Protein AF-A0A920VF90-F1 (afdb_monomer_lite)

Sequence (134 aa):
MLIETVVPRLEDETNLLLGRMTDNRMNVKLETQRDRASGNGDPRETLDIIVSDELGPRGYEMFSGGEAFRVNLAMRIALSKVLAQRTGAPLPTLFIDEGFGTQDAIGRERILDVISAIRKRLRKSPGDHSLRTT

Foldseek 3Di:
DVCVVQQVQLQVQLQVQLCLLPVSQKGKHWDWDFDPPPDPDDTDIDIDIWMAGPVGTDDLVPDQLLSNLSSVVSNVVSVLVSVCVVVVHQRDDDDDDDRLVSDDPSSNVSNVVSVVVVVVVSVVDDDPPPDPDD

Radius of gyration: 17.96 Å; chains: 1; bounding box: 50×51×46 Å

Structure (mmCIF, N/CA/C/O backbone):
data_AF-A0A920VF90-F1
#
_entry.id   AF-A0A920VF90-F1
#
loop_
_atom_site.group_PDB
_atom_site.id
_atom_site.type_symbol
_atom_site.label_atom_id
_atom_site.label_alt_id
_atom_site.label_comp_id
_atom_site.label_asym_id
_atom_site.label_entity_id
_atom_site.label_seq_id
_atom_site.pdbx_PDB_ins_code
_atom_site.Cartn_x
_atom_site.Cartn_y
_atom_site.Cartn_z
_atom_site.occupancy
_atom_site.B_iso_or_equiv
_atom_site.auth_seq_id
_atom_site.auth_comp_id
_atom_site.auth_asym_id
_atom_site.auth_atom_id
_atom_site.pdbx_PDB_model_num
ATOM 1 N N . MET A 1 1 ? -13.202 0.423 19.189 1.00 59.50 1 MET A N 1
ATOM 2 C CA . MET A 1 1 ? -13.490 1.578 18.293 1.00 59.50 1 MET A CA 1
ATOM 3 C C . MET A 1 1 ? -13.488 1.134 16.830 1.00 59.50 1 MET A C 1
ATOM 5 O O . MET A 1 1 ? -12.993 0.054 16.535 1.00 59.50 1 MET A O 1
ATOM 9 N N . LEU A 1 2 ? -14.035 1.933 15.900 1.00 65.88 2 LEU A N 1
ATOM 10 C CA . LEU A 1 2 ? -14.058 1.597 14.464 1.00 65.88 2 LEU A CA 1
ATOM 11 C C . LEU A 1 2 ? -12.649 1.297 13.924 1.00 65.88 2 LEU A C 1
ATOM 13 O O . LEU A 1 2 ? -12.476 0.333 13.181 1.00 65.88 2 LEU A O 1
ATOM 17 N N . ILE A 1 3 ? -11.656 2.059 14.378 1.00 70.62 3 ILE A N 1
ATOM 18 C CA . ILE A 1 3 ? -10.238 1.918 14.029 1.00 70.62 3 ILE A CA 1
ATOM 19 C C . ILE A 1 3 ? -9.683 0.526 14.378 1.00 70.62 3 ILE A C 1
ATOM 21 O O . ILE A 1 3 ? -9.146 -0.132 13.493 1.00 70.62 3 ILE A O 1
ATOM 25 N N . GLU A 1 4 ? -9.928 0.009 15.586 1.00 73.81 4 GLU A N 1
ATOM 26 C CA . GLU A 1 4 ? -9.447 -1.318 16.031 1.00 73.81 4 GLU A CA 1
ATOM 27 C C . GLU A 1 4 ? -9.970 -2.476 15.160 1.00 73.81 4 GLU A C 1
ATOM 29 O O . GLU A 1 4 ? -9.340 -3.523 15.060 1.00 73.81 4 GLU A O 1
ATOM 34 N N . THR A 1 5 ? -11.116 -2.286 14.496 1.00 79.62 5 THR A N 1
ATOM 35 C CA . THR A 1 5 ? -11.707 -3.295 13.595 1.00 79.62 5 THR A CA 1
ATOM 36 C C . THR A 1 5 ? -11.314 -3.117 12.126 1.00 79.62 5 THR A C 1
ATOM 38 O O . THR A 1 5 ? -11.391 -4.069 11.351 1.00 79.62 5 THR A O 1
ATOM 41 N N . VAL A 1 6 ? -10.960 -1.894 11.710 1.00 86.75 6 VAL A N 1
ATOM 42 C CA . VAL A 1 6 ? -10.602 -1.571 10.317 1.00 86.75 6 VAL A CA 1
ATOM 43 C C . VAL A 1 6 ? -9.128 -1.791 10.071 1.00 86.75 6 VAL A C 1
ATOM 45 O O . VAL A 1 6 ? -8.780 -2.364 9.045 1.00 86.75 6 VAL A O 1
ATOM 48 N N . VAL A 1 7 ? -8.288 -1.298 10.979 1.00 91.38 7 VAL A N 1
ATOM 49 C CA . VAL A 1 7 ? -6.849 -1.169 10.757 1.00 91.38 7 VAL A CA 1
ATOM 50 C C . VAL A 1 7 ? -6.198 -2.514 10.434 1.00 91.38 7 VAL A C 1
ATOM 52 O O . VAL A 1 7 ? -5.581 -2.582 9.374 1.00 91.38 7 VAL A O 1
ATOM 55 N N . PRO A 1 8 ? -6.420 -3.603 11.201 1.00 92.31 8 PRO A N 1
ATOM 56 C CA . PRO A 1 8 ? -5.829 -4.900 10.864 1.00 92.31 8 PRO A CA 1
ATOM 57 C C . PRO A 1 8 ? -6.247 -5.388 9.472 1.00 92.31 8 PRO A C 1
ATOM 59 O O . PRO A 1 8 ? -5.426 -5.804 8.666 1.00 92.31 8 PRO A O 1
ATOM 62 N N . ARG A 1 9 ? -7.530 -5.236 9.126 1.00 92.00 9 ARG A N 1
ATOM 63 C CA . ARG A 1 9 ? -8.052 -5.649 7.816 1.00 92.00 9 ARG A CA 1
ATOM 64 C C . ARG A 1 9 ? -7.502 -4.797 6.671 1.00 92.00 9 ARG A C 1
ATOM 66 O O . ARG A 1 9 ? -7.308 -5.307 5.570 1.00 92.00 9 ARG A O 1
ATOM 73 N N . LEU A 1 10 ? -7.317 -3.498 6.902 1.00 94.62 10 LEU A N 1
ATOM 74 C CA . LEU A 1 10 ? -6.731 -2.584 5.928 1.00 94.62 10 LEU A CA 1
ATOM 75 C C . LEU A 1 10 ? -5.254 -2.917 5.701 1.00 94.62 10 LEU A C 1
ATOM 77 O O . LEU A 1 10 ? -4.822 -2.941 4.5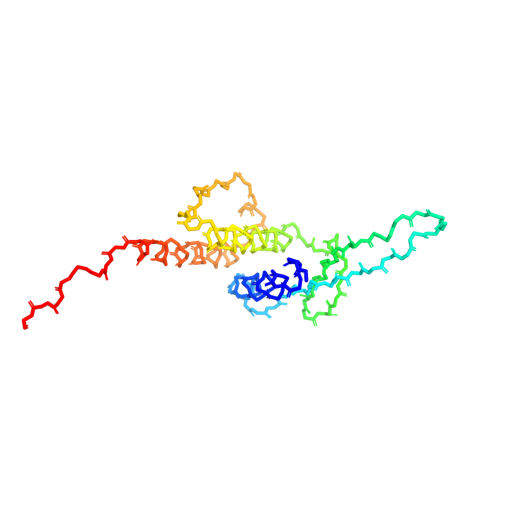51 1.00 94.62 10 LEU A O 1
ATOM 81 N N . GLU A 1 11 ? -4.512 -3.206 6.769 1.00 96.19 11 GLU A N 1
ATOM 82 C CA . GLU A 1 11 ? -3.122 -3.656 6.712 1.00 96.19 11 GLU A CA 1
ATOM 83 C C . GLU A 1 11 ? -3.000 -4.971 5.931 1.00 96.19 11 GLU A C 1
ATOM 85 O O . GLU A 1 11 ? -2.266 -5.028 4.943 1.00 96.19 11 GLU A O 1
ATOM 90 N N . ASP A 1 12 ? -3.794 -5.986 6.284 1.00 96.00 12 ASP A N 1
ATOM 91 C CA . ASP A 1 12 ? -3.803 -7.294 5.620 1.00 96.00 12 ASP A CA 1
ATOM 92 C C . ASP A 1 12 ? -4.086 -7.176 4.117 1.00 96.00 12 ASP A C 1
ATOM 94 O O . ASP A 1 12 ? -3.374 -7.733 3.277 1.00 96.00 12 ASP A O 1
ATOM 98 N N . GLU A 1 13 ? -5.132 -6.428 3.750 1.00 95.25 13 GLU A N 1
ATOM 99 C CA . GLU A 1 13 ? -5.506 -6.240 2.348 1.00 95.25 13 GLU A CA 1
ATOM 100 C C . GLU A 1 13 ? -4.467 -5.416 1.580 1.00 95.25 13 GLU A C 1
ATOM 102 O O . GLU A 1 13 ? -4.225 -5.681 0.399 1.00 95.25 13 GLU A O 1
ATOM 107 N N . THR A 1 14 ? -3.821 -4.452 2.238 1.00 97.12 14 THR A N 1
ATOM 108 C CA . THR A 1 14 ? -2.720 -3.686 1.645 1.00 97.12 14 THR A CA 1
ATOM 109 C C . THR A 1 14 ? -1.531 -4.595 1.376 1.00 97.12 14 THR A C 1
ATOM 111 O O . THR A 1 14 ? -1.050 -4.639 0.245 1.00 97.12 14 THR A O 1
ATOM 114 N N . ASN A 1 15 ? -1.091 -5.369 2.368 1.00 97.62 15 ASN A N 1
ATOM 115 C CA . ASN A 1 15 ? 0.069 -6.250 2.255 1.00 97.62 15 ASN A CA 1
ATOM 116 C C . ASN A 1 15 ? -0.156 -7.389 1.260 1.00 97.62 15 ASN A C 1
ATOM 118 O O . ASN A 1 15 ? 0.752 -7.732 0.504 1.00 97.62 15 ASN A O 1
ATOM 122 N N . LEU A 1 16 ? -1.381 -7.908 1.155 1.00 96.25 16 LEU A N 1
ATOM 123 C CA . LEU A 1 16 ? -1.740 -8.885 0.128 1.00 96.25 16 LEU A CA 1
ATOM 124 C C . LEU A 1 16 ? -1.535 -8.339 -1.295 1.00 96.25 16 LEU A C 1
ATOM 126 O O . LEU A 1 16 ? -1.091 -9.064 -2.190 1.00 96.25 16 LEU A O 1
ATOM 130 N N . LEU A 1 17 ? -1.903 -7.079 -1.530 1.00 96.19 17 LEU A N 1
ATOM 131 C CA . LEU A 1 17 ? -1.774 -6.431 -2.836 1.00 96.19 17 LEU A CA 1
ATOM 132 C C . LEU A 1 17 ? -0.333 -5.996 -3.099 1.00 96.19 17 LEU A C 1
ATOM 134 O O . LEU A 1 17 ? 0.203 -6.257 -4.178 1.00 96.19 17 LEU A O 1
ATOM 138 N N . LEU A 1 18 ? 0.296 -5.365 -2.109 1.00 97.06 18 LEU A N 1
ATOM 139 C CA . LEU A 1 18 ? 1.660 -4.863 -2.191 1.00 97.06 18 LEU A CA 1
ATOM 140 C C . LEU A 1 18 ? 2.660 -6.001 -2.386 1.00 97.06 18 LEU A C 1
ATOM 142 O O . LEU A 1 18 ? 3.519 -5.902 -3.262 1.00 97.06 18 LEU A O 1
ATOM 146 N N . GLY A 1 19 ? 2.496 -7.113 -1.665 1.00 96.38 19 GLY A N 1
ATOM 147 C CA . GLY A 1 19 ? 3.327 -8.303 -1.820 1.00 96.38 19 GLY A CA 1
ATOM 148 C C . GLY A 1 19 ? 3.295 -8.844 -3.250 1.00 96.38 19 GLY A C 1
ATOM 149 O O . GLY A 1 19 ? 4.337 -9.095 -3.843 1.00 96.38 19 GLY A O 1
ATOM 150 N N . ARG A 1 20 ? 2.122 -8.893 -3.892 1.00 95.25 20 ARG A N 1
ATOM 151 C CA . ARG A 1 20 ? 2.016 -9.313 -5.304 1.00 95.25 20 ARG A CA 1
ATOM 152 C C . ARG A 1 20 ? 2.678 -8.338 -6.277 1.00 95.25 20 ARG A C 1
ATOM 154 O O . ARG A 1 20 ? 3.282 -8.770 -7.251 1.00 95.25 20 ARG A O 1
ATOM 161 N N . MET A 1 21 ? 2.572 -7.034 -6.022 1.00 95.19 21 MET A N 1
ATOM 162 C CA . MET A 1 21 ? 3.185 -6.013 -6.880 1.00 95.19 21 MET A CA 1
ATOM 163 C C . MET A 1 21 ? 4.710 -5.946 -6.734 1.00 95.19 21 MET A C 1
ATOM 165 O O . MET A 1 21 ? 5.396 -5.491 -7.647 1.00 95.19 21 MET A O 1
ATOM 169 N N . THR A 1 22 ? 5.243 -6.375 -5.589 1.00 94.25 22 THR A N 1
ATOM 170 C CA . THR A 1 22 ? 6.653 -6.173 -5.217 1.00 94.25 22 THR A CA 1
ATOM 171 C C . THR A 1 22 ? 7.453 -7.460 -5.081 1.00 94.25 22 THR A C 1
ATOM 173 O O . THR A 1 22 ? 8.671 -7.367 -4.945 1.00 94.25 22 THR A O 1
ATOM 176 N N . ASP A 1 23 ? 6.805 -8.623 -5.192 1.00 93.69 23 ASP A N 1
ATOM 177 C CA . ASP A 1 23 ? 7.375 -9.947 -4.895 1.00 93.69 23 ASP A CA 1
ATOM 178 C C . ASP A 1 23 ? 7.674 -10.155 -3.405 1.00 93.69 23 ASP A C 1
ATOM 180 O O . ASP A 1 23 ? 8.728 -10.642 -3.017 1.00 93.69 23 ASP A O 1
ATOM 184 N N . ASN A 1 24 ? 6.752 -9.702 -2.552 1.00 94.69 24 ASN A N 1
ATOM 185 C CA . ASN A 1 24 ? 6.860 -9.698 -1.089 1.00 94.69 24 ASN A CA 1
ATOM 186 C C . ASN A 1 24 ? 8.066 -8.921 -0.536 1.00 94.69 24 ASN A C 1
ATOM 188 O O . ASN A 1 24 ? 8.395 -9.056 0.638 1.00 94.69 24 ASN A O 1
ATOM 192 N N . ARG A 1 25 ? 8.690 -8.068 -1.357 1.00 94.38 25 ARG A N 1
ATOM 193 C CA . ARG A 1 25 ? 9.828 -7.235 -0.949 1.00 94.38 25 ARG A CA 1
ATOM 194 C C . ARG A 1 25 ? 9.436 -6.028 -0.113 1.00 94.38 25 ARG A C 1
ATOM 196 O O . ARG A 1 25 ? 10.302 -5.445 0.519 1.00 94.38 25 ARG A O 1
ATOM 203 N N . MET A 1 26 ? 8.166 -5.625 -0.140 1.00 95.62 26 MET A N 1
ATOM 204 C CA . MET A 1 26 ? 7.673 -4.477 0.617 1.00 95.62 26 MET A CA 1
ATOM 205 C C . MET A 1 26 ? 6.443 -4.842 1.442 1.00 95.62 26 MET A C 1
ATOM 207 O O . MET A 1 26 ? 5.585 -5.602 0.986 1.00 95.62 26 MET A O 1
ATOM 211 N N . ASN A 1 27 ? 6.328 -4.236 2.621 1.00 96.88 27 ASN A N 1
ATOM 212 C CA . ASN A 1 27 ? 5.146 -4.310 3.474 1.00 96.88 27 ASN A CA 1
ATOM 213 C C . ASN A 1 27 ? 4.820 -2.946 4.101 1.00 96.88 27 ASN A C 1
ATOM 215 O O . ASN A 1 27 ? 5.639 -2.025 4.110 1.00 96.88 27 ASN A O 1
ATOM 219 N N . VAL A 1 28 ? 3.596 -2.833 4.599 1.00 96.50 28 VAL A N 1
ATOM 220 C CA . VAL A 1 28 ? 3.068 -1.699 5.349 1.00 96.50 28 VAL A CA 1
ATOM 221 C C . VAL A 1 28 ? 2.623 -2.192 6.718 1.00 96.50 28 VAL A C 1
ATOM 223 O O . VAL A 1 28 ? 1.985 -3.239 6.818 1.00 96.50 28 VAL A O 1
ATOM 226 N N . LYS A 1 29 ? 2.908 -1.408 7.752 1.00 95.06 29 LYS A N 1
ATOM 227 C CA . LYS A 1 29 ? 2.357 -1.560 9.093 1.00 95.06 29 LYS A CA 1
ATOM 228 C C . LYS A 1 29 ? 1.586 -0.301 9.470 1.00 95.06 29 LYS A C 1
ATOM 230 O O . LYS A 1 29 ? 2.053 0.810 9.219 1.00 95.06 29 LYS A O 1
ATOM 235 N N . LEU A 1 30 ? 0.401 -0.478 10.034 1.00 92.38 30 LEU A N 1
ATOM 236 C CA . LEU A 1 30 ? -0.503 0.583 10.444 1.00 92.38 30 LEU A CA 1
ATOM 237 C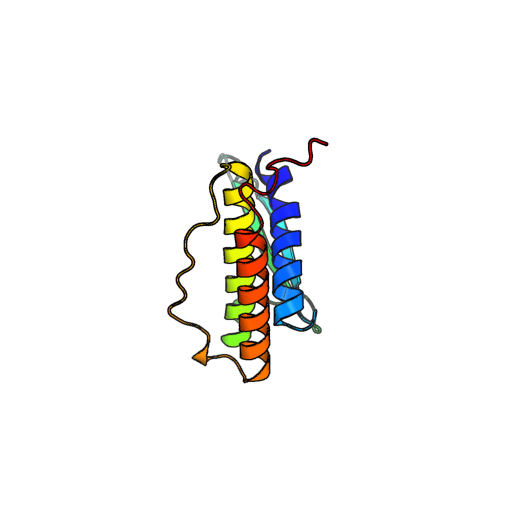 C . LEU A 1 30 ? -0.556 0.635 11.972 1.00 92.38 30 LEU A C 1
ATOM 239 O O . LEU A 1 30 ? -1.125 -0.244 12.617 1.00 92.38 30 LEU A O 1
ATOM 243 N N . GLU A 1 31 ? 0.027 1.676 12.559 1.00 89.50 31 GLU A N 1
ATOM 244 C CA . GLU A 1 31 ? 0.114 1.830 14.012 1.00 89.50 31 GLU A CA 1
ATOM 245 C C . GLU A 1 31 ? -0.766 2.982 14.486 1.00 89.50 31 GLU A C 1
ATOM 247 O O . GLU A 1 31 ? -0.659 4.111 14.020 1.00 89.50 31 GLU A O 1
ATOM 252 N N . THR A 1 32 ? -1.666 2.708 15.426 1.00 86.38 32 THR A N 1
ATOM 253 C CA . THR A 1 32 ? -2.484 3.750 16.049 1.00 86.38 32 THR A CA 1
ATOM 254 C C . THR A 1 32 ? -1.717 4.362 17.208 1.00 86.38 32 THR A C 1
ATOM 256 O O . THR A 1 32 ? -1.384 3.638 18.151 1.00 86.38 32 THR A O 1
ATOM 259 N N . GLN A 1 33 ? -1.496 5.674 17.196 1.00 80.12 33 GLN A N 1
ATOM 260 C CA . GLN A 1 33 ? -0.978 6.372 18.368 1.00 80.12 33 GLN A CA 1
ATOM 261 C C . GLN A 1 33 ? -2.086 7.154 19.063 1.00 80.12 33 GLN A C 1
ATOM 263 O O . GLN A 1 33 ? -2.997 7.696 18.438 1.00 80.12 33 GLN A O 1
ATOM 268 N N . ARG A 1 34 ? -2.005 7.207 20.392 1.00 73.88 34 ARG A N 1
ATOM 269 C CA . ARG A 1 34 ? -2.817 8.107 21.209 1.00 73.88 34 ARG A CA 1
ATOM 270 C C . ARG A 1 34 ? -1.896 9.141 21.812 1.00 73.88 34 ARG A C 1
ATOM 272 O O . ARG A 1 34 ? -1.367 8.943 22.906 1.00 73.88 34 ARG A O 1
ATOM 279 N N . ASP A 1 35 ? -1.748 10.248 21.106 1.00 65.69 35 ASP A N 1
ATOM 280 C CA . ASP A 1 35 ? -1.068 11.400 21.658 1.00 65.69 35 ASP A CA 1
ATOM 281 C C . ASP A 1 35 ? -2.005 12.077 22.653 1.00 65.69 35 ASP A C 1
ATOM 283 O O . ASP A 1 35 ? -3.085 12.578 22.317 1.00 65.69 35 ASP A O 1
ATOM 287 N N . ARG A 1 36 ? -1.581 12.118 23.918 1.00 58.41 36 ARG A N 1
ATOM 288 C CA . ARG A 1 36 ? -2.108 13.130 24.829 1.00 58.41 36 ARG A CA 1
ATOM 289 C C . ARG A 1 36 ? -1.584 14.456 24.304 1.00 58.41 36 ARG A C 1
ATOM 291 O O . ARG A 1 36 ? -0.372 14.658 24.285 1.00 58.41 36 ARG A O 1
ATOM 298 N N . ALA A 1 37 ? -2.480 15.326 23.843 1.00 56.97 37 ALA A N 1
ATOM 299 C CA . ALA A 1 37 ? -2.096 16.672 23.453 1.00 56.97 37 ALA A CA 1
ATOM 300 C C . ALA A 1 37 ? -1.231 17.281 24.571 1.00 56.97 37 ALA A C 1
ATOM 302 O O . ALA A 1 37 ? -1.559 17.154 25.751 1.00 56.97 37 ALA A O 1
ATOM 303 N N . SER A 1 38 ? -0.103 17.900 24.219 1.00 54.12 38 SER A N 1
ATOM 304 C CA . SER A 1 38 ? 0.685 18.666 25.186 1.00 54.12 38 SER A CA 1
ATOM 305 C C . SER A 1 38 ? -0.162 19.869 25.625 1.00 54.12 38 SER A C 1
ATOM 307 O O . SER A 1 38 ? -0.261 20.860 24.904 1.00 54.12 38 SER A O 1
ATOM 309 N N . GLY A 1 39 ? -0.881 19.729 26.745 1.00 65.81 39 GLY A N 1
ATOM 310 C CA . GLY A 1 39 ? -1.843 20.706 27.267 1.00 65.81 39 GLY A CA 1
ATOM 311 C C . GLY A 1 39 ? -3.250 20.137 27.514 1.00 65.81 39 GLY A C 1
ATOM 312 O O . GLY A 1 39 ? -3.489 18.942 27.402 1.00 65.81 39 GLY A O 1
ATOM 313 N N . ASN A 1 40 ? -4.198 21.020 27.845 1.00 61.44 40 ASN A N 1
ATOM 314 C CA . ASN A 1 40 ? -5.602 20.709 28.182 1.00 61.44 40 ASN A CA 1
ATOM 315 C C . ASN A 1 40 ? -6.474 20.305 26.962 1.00 61.44 40 ASN A C 1
ATOM 317 O O . ASN A 1 40 ? -7.680 20.543 26.956 1.00 61.44 40 ASN A O 1
ATOM 321 N N . GLY A 1 41 ? -5.868 19.777 25.896 1.00 64.00 41 GLY A N 1
ATOM 322 C CA . GLY A 1 41 ? -6.565 19.389 24.667 1.00 64.00 41 GLY A CA 1
ATOM 323 C C . GLY A 1 41 ? -7.061 17.944 24.704 1.00 64.00 41 GLY A C 1
ATOM 324 O O . GLY A 1 41 ? -6.474 17.100 25.383 1.00 64.00 41 GLY A O 1
ATOM 325 N N . ASP A 1 42 ? -8.116 17.654 23.939 1.00 71.25 42 ASP A N 1
ATOM 326 C CA . ASP A 1 42 ? -8.611 16.286 23.775 1.00 71.25 42 ASP A CA 1
ATOM 327 C C . ASP A 1 42 ? -7.519 15.359 23.201 1.00 71.25 42 ASP A C 1
ATOM 329 O O . ASP A 1 42 ? -6.706 15.796 22.374 1.00 71.25 42 ASP A O 1
ATOM 333 N N . PRO A 1 43 ? -7.488 14.075 23.612 1.00 68.75 43 PRO A N 1
ATOM 334 C CA . PRO A 1 43 ? -6.570 13.091 23.052 1.00 68.75 43 PRO A CA 1
ATOM 335 C C . PRO A 1 43 ? -6.704 13.033 21.527 1.00 68.75 43 PRO A C 1
ATOM 337 O O . PRO A 1 43 ? -7.812 12.900 21.002 1.00 68.75 43 PRO A O 1
ATOM 340 N N . ARG A 1 44 ? -5.578 13.101 20.811 1.00 75.06 44 ARG A N 1
ATOM 341 C CA . ARG A 1 44 ? -5.548 12.911 19.358 1.00 75.06 44 ARG A CA 1
ATOM 342 C C . ARG A 1 44 ? -5.173 11.470 19.065 1.00 75.06 44 ARG A C 1
ATOM 344 O O . ARG A 1 44 ? -4.116 10.999 19.470 1.00 75.06 44 ARG A O 1
ATOM 351 N N . GLU A 1 45 ? -6.062 10.776 18.368 1.00 76.44 45 GLU A N 1
ATOM 352 C CA . GLU A 1 45 ? -5.767 9.462 17.809 1.00 76.44 45 GLU A CA 1
ATOM 353 C C . GLU A 1 45 ? -5.216 9.667 16.395 1.00 76.44 45 GLU A C 1
ATOM 355 O O . GLU A 1 45 ? -5.891 10.239 15.535 1.00 76.44 45 GLU A O 1
ATOM 360 N N . THR A 1 46 ? -3.970 9.263 16.174 1.00 84.88 46 THR A N 1
ATOM 361 C CA . THR A 1 46 ? -3.304 9.305 14.868 1.00 84.88 46 THR A CA 1
ATOM 362 C C . THR A 1 46 ? -3.106 7.885 14.347 1.00 84.88 46 THR A C 1
ATOM 364 O O . THR A 1 46 ? -3.154 6.908 15.100 1.00 84.88 46 THR A O 1
ATOM 367 N N . LEU A 1 47 ? -2.934 7.765 13.032 1.00 86.19 47 LEU A N 1
ATOM 368 C CA . LEU A 1 47 ? -2.611 6.511 12.367 1.00 86.19 47 LEU A CA 1
ATOM 369 C C . LEU A 1 47 ? -1.317 6.708 11.590 1.00 86.19 47 LEU A C 1
ATOM 371 O O . LEU A 1 47 ? -1.299 7.434 10.594 1.00 86.19 47 LEU A O 1
ATOM 375 N N . ASP A 1 48 ? -0.272 6.029 12.030 1.00 89.00 48 ASP A N 1
ATOM 376 C CA . ASP A 1 48 ? 1.015 6.020 11.366 1.00 89.00 48 ASP A CA 1
ATOM 377 C C . ASP A 1 48 ? 1.081 4.883 10.358 1.00 89.00 48 ASP A C 1
ATOM 379 O O . ASP A 1 48 ? 0.615 3.767 10.599 1.00 89.00 48 ASP A O 1
ATOM 383 N N . ILE A 1 49 ? 1.671 5.185 9.206 1.00 90.62 49 ILE A N 1
ATOM 384 C CA . ILE A 1 49 ? 1.868 4.244 8.110 1.00 90.62 49 ILE A CA 1
ATOM 385 C C . ILE A 1 49 ? 3.370 4.032 7.976 1.00 90.62 49 ILE A C 1
ATOM 387 O O . ILE A 1 49 ? 4.088 4.896 7.475 1.00 90.62 49 ILE A O 1
ATOM 391 N N . ILE A 1 50 ? 3.839 2.876 8.423 1.00 93.56 50 ILE A N 1
ATOM 392 C CA . ILE A 1 50 ? 5.246 2.495 8.367 1.00 93.56 50 ILE A CA 1
ATOM 393 C C . ILE A 1 50 ? 5.430 1.589 7.157 1.00 93.56 50 ILE A C 1
ATOM 395 O O . ILE A 1 50 ? 4.801 0.537 7.067 1.00 93.56 50 ILE A O 1
ATOM 399 N N . VAL A 1 51 ? 6.294 1.978 6.225 1.00 95.25 51 VAL A N 1
ATOM 400 C CA . VAL A 1 51 ? 6.615 1.170 5.043 1.00 95.25 51 VAL A CA 1
ATOM 401 C C . VAL A 1 51 ? 7.994 0.551 5.235 1.00 95.25 51 VAL A C 1
ATOM 403 O O . VAL A 1 51 ? 8.949 1.247 5.580 1.00 95.25 51 VAL A O 1
ATOM 406 N N . SER A 1 52 ? 8.104 -0.754 4.999 1.00 95.75 52 SER A N 1
ATOM 407 C CA . SER A 1 52 ? 9.373 -1.483 5.082 1.00 95.75 52 SER A CA 1
ATOM 408 C C . SER A 1 52 ? 9.690 -2.183 3.770 1.00 95.75 52 SER A C 1
ATOM 410 O O . SER A 1 52 ? 8.780 -2.644 3.075 1.00 95.75 52 SER A O 1
ATOM 412 N N . ASP A 1 53 ? 10.979 -2.293 3.463 1.00 93.38 53 ASP A N 1
ATOM 413 C CA . ASP A 1 53 ? 11.505 -3.189 2.435 1.00 93.38 53 ASP A CA 1
ATOM 414 C C . ASP A 1 53 ? 12.541 -4.168 3.025 1.00 93.38 53 ASP A C 1
ATOM 416 O O . ASP A 1 53 ? 12.579 -4.389 4.237 1.00 93.38 53 ASP A O 1
ATOM 420 N N . GLU A 1 54 ? 13.380 -4.770 2.179 1.00 90.25 54 GLU A N 1
ATOM 421 C CA . GLU A 1 54 ? 14.463 -5.681 2.582 1.00 90.25 54 GLU A CA 1
ATOM 422 C C . GLU A 1 54 ? 15.496 -5.036 3.527 1.00 90.25 54 GLU A C 1
ATOM 424 O O . GLU A 1 54 ? 16.188 -5.747 4.255 1.00 90.25 54 GLU A O 1
ATOM 429 N N . LEU A 1 55 ? 15.598 -3.703 3.540 1.00 90.00 55 LEU A N 1
ATOM 430 C CA . LEU A 1 55 ? 16.500 -2.946 4.410 1.00 90.00 55 LEU A CA 1
ATOM 431 C C . LEU A 1 55 ? 15.838 -2.553 5.741 1.00 90.00 55 LEU A C 1
ATOM 433 O O . LEU A 1 55 ? 16.505 -2.003 6.619 1.00 90.00 55 LEU A O 1
ATOM 437 N N . GLY A 1 56 ? 14.549 -2.857 5.909 1.00 92.12 56 GLY A N 1
ATOM 438 C CA . GLY A 1 56 ? 13.760 -2.542 7.095 1.00 92.12 56 GLY A CA 1
ATOM 439 C C . GLY A 1 56 ? 12.863 -1.308 6.929 1.00 92.12 56 GLY A C 1
ATOM 440 O O . GLY A 1 56 ? 12.597 -0.868 5.807 1.00 92.12 56 GLY A O 1
ATOM 441 N N . PRO A 1 57 ? 12.339 -0.766 8.043 1.00 93.06 57 PRO A N 1
ATOM 442 C CA . PRO A 1 57 ? 11.479 0.412 8.024 1.00 93.06 57 PRO A CA 1
ATOM 443 C C . PRO A 1 57 ? 12.248 1.652 7.567 1.00 93.06 57 PRO A C 1
ATOM 445 O O . PRO A 1 57 ? 13.309 1.964 8.111 1.00 93.06 57 PRO A O 1
ATOM 448 N N . ARG A 1 58 ? 11.693 2.397 6.610 1.00 87.19 58 ARG A N 1
ATOM 449 C CA . ARG A 1 58 ? 12.254 3.678 6.159 1.00 87.19 58 ARG A CA 1
ATOM 450 C C . ARG A 1 58 ? 11.153 4.700 5.910 1.00 87.19 58 ARG A C 1
ATOM 452 O O . ARG A 1 58 ? 9.998 4.337 5.687 1.00 87.19 58 ARG A O 1
ATOM 459 N N . GLY A 1 59 ? 11.514 5.980 5.964 1.00 80.88 59 GLY A N 1
ATOM 460 C CA . GLY A 1 59 ? 10.574 7.067 5.709 1.00 80.88 59 GLY A CA 1
ATOM 461 C C . GLY A 1 59 ? 9.966 6.961 4.311 1.00 80.88 59 GLY A C 1
ATOM 462 O O . GLY A 1 59 ? 10.628 6.530 3.363 1.00 80.88 59 GLY A O 1
ATOM 463 N N . TYR A 1 60 ? 8.691 7.325 4.175 1.00 82.62 60 TYR A N 1
ATOM 464 C CA . TYR A 1 60 ? 7.960 7.224 2.908 1.00 82.62 60 TYR A CA 1
ATOM 465 C C . TYR A 1 60 ? 8.644 8.024 1.778 1.00 82.62 60 TYR A C 1
ATOM 467 O O . TYR A 1 60 ? 8.660 7.608 0.621 1.00 82.62 60 TYR A O 1
ATOM 475 N N . GLU A 1 61 ? 9.281 9.139 2.124 1.00 85.81 61 GLU A N 1
ATOM 476 C CA . GLU A 1 61 ? 10.079 9.991 1.243 1.00 85.81 61 GLU A CA 1
ATOM 477 C C . GLU A 1 61 ? 11.351 9.327 0.692 1.00 85.81 61 GLU A C 1
ATOM 479 O O . GLU A 1 61 ? 11.914 9.812 -0.286 1.00 85.81 61 GLU A O 1
ATOM 484 N N . MET A 1 62 ? 11.801 8.219 1.289 1.00 87.06 62 MET A N 1
ATOM 485 C CA . MET A 1 62 ? 12.989 7.480 0.847 1.00 87.06 62 MET A CA 1
ATOM 486 C C . MET A 1 62 ? 12.687 6.450 -0.250 1.00 87.06 62 MET A C 1
ATOM 488 O O . MET A 1 62 ? 13.610 5.844 -0.791 1.00 87.06 62 MET A O 1
ATOM 492 N N . PHE A 1 63 ? 11.414 6.226 -0.584 1.00 89.38 63 PHE A N 1
ATOM 493 C CA . PHE A 1 63 ? 11.024 5.323 -1.665 1.00 89.38 63 PHE A CA 1
ATOM 494 C C . PHE A 1 63 ? 11.099 6.029 -3.020 1.00 89.38 63 PHE A C 1
ATOM 496 O O . PHE A 1 63 ? 10.703 7.185 -3.173 1.00 89.38 63 PHE A O 1
ATOM 503 N N . SER A 1 64 ? 11.551 5.304 -4.044 1.00 90.75 64 SER A N 1
ATOM 504 C CA . SER A 1 64 ? 11.474 5.775 -5.427 1.00 90.75 64 SER A CA 1
ATOM 505 C C . SER A 1 64 ? 10.022 6.052 -5.830 1.00 90.75 64 SER A C 1
ATOM 507 O O . SER A 1 64 ? 9.083 5.441 -5.312 1.00 90.75 64 SER A O 1
ATOM 509 N N . GLY A 1 65 ? 9.817 6.914 -6.831 1.00 90.06 65 GLY A N 1
ATOM 510 C CA . GLY A 1 65 ? 8.469 7.215 -7.329 1.00 90.06 65 GLY A CA 1
ATOM 511 C C . GLY A 1 65 ? 7.688 5.966 -7.763 1.00 90.06 65 GLY A C 1
ATOM 512 O O . GLY A 1 65 ? 6.468 5.911 -7.613 1.00 90.06 65 GLY A O 1
ATOM 513 N N . GLY A 1 66 ? 8.385 4.935 -8.254 1.00 91.19 66 GLY A N 1
ATOM 514 C CA . GLY A 1 66 ? 7.771 3.665 -8.626 1.00 91.19 66 GLY A CA 1
ATOM 515 C C . GLY A 1 66 ? 7.322 2.821 -7.426 1.00 91.19 66 GLY A C 1
ATOM 516 O O . GLY A 1 66 ? 6.232 2.247 -7.442 1.00 91.19 66 GLY A O 1
ATOM 517 N N . GLU A 1 67 ? 8.132 2.769 -6.370 1.00 93.06 67 GLU A N 1
ATOM 518 C CA . GLU A 1 67 ? 7.807 2.079 -5.115 1.00 93.06 67 GLU A CA 1
ATOM 519 C C . GLU A 1 67 ? 6.676 2.774 -4.358 1.00 93.06 67 GLU A C 1
ATOM 521 O O . GLU A 1 67 ? 5.695 2.125 -3.990 1.00 93.06 67 GLU A O 1
ATOM 526 N N . ALA A 1 68 ? 6.775 4.095 -4.202 1.00 92.56 68 ALA A N 1
ATOM 527 C CA . ALA A 1 68 ? 5.748 4.919 -3.579 1.00 92.56 68 ALA A CA 1
ATOM 528 C C . ALA A 1 68 ? 4.394 4.747 -4.288 1.00 92.56 68 ALA A C 1
ATOM 530 O O . ALA A 1 68 ? 3.356 4.593 -3.643 1.00 92.56 68 ALA A O 1
ATOM 531 N N . PHE A 1 69 ? 4.396 4.669 -5.625 1.00 92.69 69 PHE A N 1
ATOM 532 C CA . PHE A 1 69 ? 3.190 4.371 -6.393 1.00 92.69 69 PHE A CA 1
ATOM 533 C C . PHE A 1 69 ? 2.564 3.018 -6.026 1.00 92.69 69 PHE A C 1
ATOM 535 O O . PHE A 1 69 ? 1.354 2.956 -5.813 1.00 92.69 69 PHE A O 1
ATOM 542 N N . ARG A 1 70 ? 3.355 1.941 -5.914 1.00 93.81 70 ARG A N 1
ATOM 543 C CA . ARG A 1 70 ? 2.840 0.605 -5.557 1.00 93.81 70 ARG A CA 1
ATOM 544 C C . ARG A 1 70 ? 2.238 0.579 -4.153 1.00 93.81 70 ARG A C 1
ATOM 546 O O . ARG A 1 70 ? 1.169 -0.005 -3.973 1.00 93.81 70 ARG A O 1
ATOM 553 N N . VAL A 1 71 ? 2.873 1.251 -3.190 1.00 94.62 71 VAL A N 1
ATOM 554 C CA . VAL A 1 71 ? 2.342 1.420 -1.824 1.00 94.62 71 VAL A CA 1
ATOM 555 C C . VAL A 1 71 ? 1.009 2.166 -1.857 1.00 94.62 71 VAL A C 1
ATOM 557 O O . VAL A 1 71 ? 0.006 1.674 -1.337 1.00 94.62 71 VAL A O 1
ATOM 560 N N . ASN A 1 72 ? 0.963 3.311 -2.542 1.00 92.69 72 ASN A N 1
ATOM 561 C CA . ASN A 1 72 ? -0.249 4.120 -2.670 1.00 92.69 72 ASN A CA 1
ATOM 562 C C . ASN A 1 72 ? -1.386 3.355 -3.343 1.00 92.69 72 ASN A C 1
ATOM 564 O O . ASN A 1 72 ? -2.534 3.423 -2.900 1.00 92.69 72 ASN A O 1
ATOM 568 N N . LEU A 1 73 ? -1.079 2.627 -4.415 1.00 93.06 73 LEU A N 1
ATOM 569 C CA . LEU A 1 73 ? -2.057 1.838 -5.145 1.00 93.06 73 LEU A CA 1
ATOM 570 C C . LEU A 1 73 ? -2.618 0.713 -4.267 1.00 93.06 73 LEU A C 1
ATOM 572 O O . LEU A 1 73 ? -3.837 0.549 -4.206 1.00 93.06 73 LEU A O 1
ATOM 576 N N . ALA A 1 74 ? -1.756 -0.011 -3.545 1.00 94.75 74 ALA A N 1
ATOM 577 C CA . ALA A 1 74 ? -2.172 -1.055 -2.610 1.00 94.75 74 ALA A CA 1
ATOM 578 C C . ALA A 1 74 ? -3.115 -0.503 -1.531 1.00 94.75 74 ALA A C 1
ATOM 580 O O . ALA A 1 74 ? -4.227 -1.012 -1.383 1.00 94.75 74 ALA A O 1
ATOM 581 N N . MET A 1 75 ? -2.717 0.581 -0.854 1.00 94.38 75 MET A N 1
ATOM 582 C CA . MET A 1 75 ? -3.509 1.228 0.200 1.00 94.38 75 MET A CA 1
ATOM 583 C C . MET A 1 75 ? -4.867 1.723 -0.313 1.00 94.38 75 MET A C 1
ATOM 585 O O . MET A 1 75 ? -5.900 1.472 0.309 1.00 94.38 75 MET A O 1
ATOM 589 N N . ARG A 1 76 ? -4.904 2.396 -1.473 1.00 91.50 76 ARG A N 1
ATOM 590 C CA . ARG A 1 76 ? -6.150 2.926 -2.066 1.00 91.50 76 ARG A CA 1
ATOM 591 C C . ARG A 1 76 ? -7.130 1.813 -2.432 1.00 91.50 76 ARG A C 1
ATOM 593 O O . ARG A 1 76 ? -8.330 1.929 -2.167 1.00 91.50 76 ARG A O 1
ATOM 600 N N . ILE A 1 77 ? -6.635 0.725 -3.023 1.00 91.31 77 ILE A N 1
ATOM 601 C CA . ILE A 1 77 ? -7.466 -0.434 -3.368 1.00 91.31 77 ILE A CA 1
ATOM 602 C C . ILE A 1 77 ? -7.949 -1.137 -2.096 1.00 91.31 77 ILE A C 1
ATOM 604 O O . ILE A 1 77 ? -9.134 -1.458 -2.001 1.00 91.31 77 ILE A O 1
ATOM 608 N N . ALA A 1 78 ? -7.068 -1.367 -1.121 1.00 92.62 78 ALA A N 1
ATOM 609 C CA . ALA A 1 78 ? -7.422 -2.005 0.143 1.00 92.62 78 ALA A CA 1
ATOM 610 C C . ALA A 1 78 ? -8.503 -1.207 0.886 1.00 92.62 78 ALA A C 1
ATOM 612 O O . ALA A 1 78 ? -9.531 -1.771 1.264 1.00 92.62 78 ALA A O 1
ATOM 613 N N . LEU A 1 79 ? -8.347 0.116 0.978 1.00 90.62 79 LEU A N 1
ATOM 614 C CA . LEU A 1 79 ? -9.348 1.010 1.557 1.00 90.62 79 LEU A CA 1
ATOM 615 C C . LEU A 1 79 ? -10.686 0.916 0.815 1.00 90.62 79 LEU A C 1
ATOM 617 O O . LEU A 1 79 ? -11.729 0.741 1.444 1.00 90.62 79 LEU A O 1
ATOM 621 N N . SER A 1 80 ? -10.662 0.949 -0.519 1.00 88.12 80 SER A N 1
ATOM 622 C CA . SER A 1 80 ? -11.873 0.817 -1.342 1.00 88.12 80 SER A CA 1
ATOM 623 C C . SER A 1 80 ? -12.585 -0.519 -1.107 1.00 88.12 80 SER A C 1
ATOM 625 O O . SER A 1 80 ? -13.811 -0.560 -1.014 1.00 88.12 80 SER A O 1
ATOM 627 N N . LYS A 1 81 ? -11.830 -1.617 -0.957 1.00 86.12 81 LYS A N 1
ATOM 628 C CA . LYS A 1 81 ? -12.374 -2.949 -0.644 1.00 86.12 81 LYS A CA 1
ATOM 629 C C . LYS A 1 81 ? -13.008 -2.997 0.741 1.00 86.12 81 LYS A C 1
ATOM 631 O O . LYS A 1 81 ? -14.112 -3.523 0.874 1.00 86.12 81 LYS A O 1
ATOM 636 N N . VAL A 1 82 ? -12.333 -2.450 1.750 1.00 87.19 82 VAL A N 1
ATOM 637 C CA . VAL A 1 82 ? -12.846 -2.412 3.126 1.00 87.19 82 VAL A CA 1
ATOM 638 C C . VAL A 1 82 ? -14.119 -1.566 3.209 1.00 87.19 82 VAL A C 1
ATOM 640 O O . VAL A 1 82 ? -15.075 -1.974 3.868 1.00 87.19 82 VAL A O 1
ATOM 643 N N . LEU A 1 83 ? -14.174 -0.431 2.504 1.00 84.00 83 LEU A N 1
ATOM 644 C CA . LEU A 1 83 ? -15.367 0.415 2.435 1.00 84.00 83 LEU A CA 1
ATOM 645 C C . LEU A 1 83 ? -16.530 -0.282 1.715 1.00 84.00 83 LEU A C 1
ATOM 647 O O . LEU A 1 83 ? -17.629 -0.332 2.263 1.00 84.00 83 LEU A O 1
ATOM 651 N N . ALA A 1 84 ? -16.287 -0.884 0.547 1.00 81.62 84 ALA A N 1
ATOM 652 C CA . ALA A 1 84 ? -17.307 -1.604 -0.223 1.00 81.62 84 ALA A CA 1
ATOM 653 C C . ALA A 1 84 ? -17.939 -2.760 0.576 1.00 81.62 84 ALA A C 1
ATOM 655 O O . ALA A 1 84 ? -19.155 -2.940 0.597 1.00 81.62 84 ALA A O 1
ATOM 656 N N . GLN A 1 85 ? -17.119 -3.516 1.313 1.00 81.38 85 GLN A N 1
ATOM 657 C CA . GLN A 1 85 ? -17.594 -4.611 2.165 1.00 81.38 85 GLN A CA 1
ATOM 658 C C . GLN A 1 85 ? -18.480 -4.137 3.324 1.00 81.38 85 GLN A C 1
ATOM 660 O O . GLN A 1 85 ? -19.298 -4.912 3.812 1.00 81.38 85 GLN A O 1
ATOM 665 N N . ARG A 1 86 ? -18.322 -2.888 3.774 1.00 78.50 86 ARG A N 1
ATOM 666 C CA . ARG A 1 86 ? -19.115 -2.313 4.868 1.00 78.50 86 ARG A CA 1
ATOM 667 C C . ARG A 1 86 ? -20.432 -1.721 4.398 1.00 78.50 86 ARG A C 1
ATOM 669 O O . ARG A 1 86 ? -21.427 -1.846 5.099 1.00 78.50 86 ARG A O 1
ATOM 676 N N . THR A 1 87 ? -20.436 -1.070 3.240 1.00 78.81 87 THR A N 1
ATOM 677 C CA . THR A 1 87 ? -21.637 -0.425 2.693 1.00 78.81 87 THR A CA 1
ATOM 678 C C . THR A 1 87 ? -22.535 -1.398 1.934 1.00 78.81 87 THR A C 1
ATOM 680 O O . THR A 1 87 ? -23.651 -1.034 1.575 1.00 78.81 87 THR A O 1
ATOM 683 N N . GLY A 1 88 ? -22.056 -2.618 1.655 1.00 74.44 88 GLY A N 1
ATOM 684 C CA . GLY A 1 88 ? -22.743 -3.573 0.781 1.00 74.44 88 GLY A CA 1
ATOM 685 C C . GLY A 1 88 ? -22.795 -3.114 -0.680 1.00 74.44 88 GLY A C 1
ATOM 686 O O . GLY A 1 88 ? -23.454 -3.748 -1.501 1.00 74.44 88 GLY A O 1
ATOM 687 N N . ALA A 1 89 ? -22.110 -2.017 -1.012 1.00 74.31 89 ALA A N 1
ATOM 688 C CA . ALA A 1 89 ? -22.047 -1.478 -2.356 1.00 74.31 89 ALA A CA 1
ATOM 689 C C . ALA A 1 89 ? -20.923 -2.163 -3.150 1.00 74.31 89 ALA A C 1
ATOM 691 O O . ALA A 1 89 ? -19.896 -2.543 -2.574 1.00 74.31 89 ALA A O 1
ATOM 692 N N . PRO A 1 90 ? -21.072 -2.313 -4.478 1.00 69.62 90 PRO A N 1
ATOM 693 C CA . PRO A 1 90 ? -19.971 -2.766 -5.315 1.00 69.62 90 PRO A CA 1
ATOM 694 C C . PRO A 1 90 ? -18.778 -1.810 -5.190 1.00 69.62 90 PRO A C 1
ATOM 696 O O . PRO A 1 90 ? -18.935 -0.624 -4.893 1.00 69.62 90 PRO A O 1
ATOM 699 N N . LEU A 1 91 ? -17.570 -2.328 -5.432 1.00 67.12 91 LEU A N 1
ATOM 700 C CA . LEU A 1 91 ? -16.371 -1.494 -5.457 1.00 67.12 91 LEU A CA 1
ATOM 701 C C . LEU A 1 91 ? -16.548 -0.410 -6.537 1.00 67.12 91 LEU A C 1
ATOM 703 O O . LEU A 1 91 ? -16.890 -0.768 -7.670 1.00 67.12 91 LEU A O 1
ATOM 707 N N . PRO A 1 92 ? -16.351 0.882 -6.220 1.00 65.69 92 PRO A N 1
ATOM 708 C CA . PRO A 1 92 ? -16.507 1.945 -7.204 1.00 65.69 92 PRO A CA 1
ATOM 709 C C . PRO A 1 92 ? -15.528 1.771 -8.373 1.00 65.69 92 PRO A C 1
ATOM 711 O O . PRO A 1 92 ? -14.476 1.143 -8.243 1.00 65.69 92 PRO A O 1
ATOM 714 N N . THR A 1 93 ? -15.882 2.342 -9.525 1.00 75.44 93 THR A N 1
ATOM 715 C CA . THR A 1 93 ? -15.011 2.421 -10.705 1.00 75.44 93 THR A CA 1
ATOM 716 C C . THR A 1 93 ? -13.642 2.991 -10.327 1.00 75.44 93 THR A C 1
ATOM 718 O O . THR A 1 93 ? -13.558 4.047 -9.702 1.00 75.44 93 THR A O 1
ATOM 721 N N . LEU A 1 94 ? -12.569 2.300 -10.719 1.00 78.38 94 LEU A N 1
ATOM 722 C CA . LEU A 1 94 ? -11.192 2.727 -10.475 1.00 78.38 94 LEU A CA 1
ATOM 723 C C . LEU A 1 94 ? -10.667 3.531 -11.672 1.00 78.38 94 LEU A C 1
ATOM 725 O O . LEU A 1 94 ? -10.547 2.985 -12.767 1.00 78.38 94 LEU A O 1
ATOM 729 N N . PHE A 1 95 ? -10.315 4.7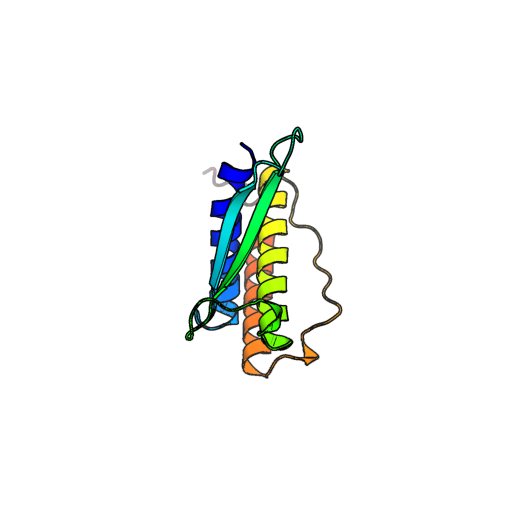97 -11.442 1.00 80.31 95 PHE A N 1
ATOM 730 C CA . PHE A 1 95 ? -9.588 5.642 -12.394 1.00 80.31 95 PHE A CA 1
ATOM 731 C C . PHE A 1 95 ? -8.121 5.749 -11.960 1.00 80.31 95 PHE A C 1
ATOM 733 O O . PHE A 1 95 ? -7.840 6.018 -10.792 1.00 80.31 95 PHE A O 1
ATOM 740 N N . ILE A 1 96 ?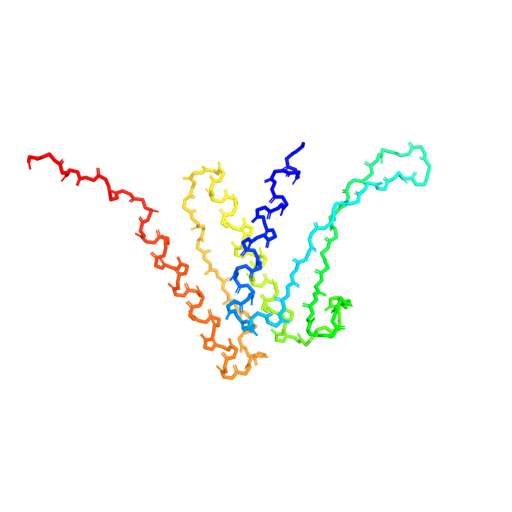 -7.189 5.515 -12.887 1.00 81.00 96 ILE A N 1
ATOM 741 C CA . ILE A 1 96 ? -5.742 5.633 -12.660 1.00 81.00 96 ILE A CA 1
ATOM 742 C C . ILE A 1 96 ? -5.185 6.486 -13.795 1.00 81.00 96 ILE A C 1
ATOM 744 O O . ILE A 1 96 ? -5.160 6.021 -14.931 1.00 81.00 96 ILE A O 1
ATOM 748 N N . ASP A 1 97 ? -4.774 7.713 -13.490 1.00 70.75 97 ASP A N 1
ATOM 749 C CA . ASP A 1 97 ? -4.303 8.670 -14.504 1.00 70.75 97 ASP A CA 1
ATOM 750 C C . ASP A 1 97 ? -2.769 8.806 -14.523 1.00 70.75 97 ASP A C 1
ATOM 752 O O . ASP A 1 97 ? -2.178 9.284 -15.482 1.00 70.75 97 ASP A O 1
ATOM 756 N N . GLU A 1 98 ? -2.076 8.316 -13.488 1.00 70.38 98 GLU A N 1
ATOM 757 C CA . GLU A 1 98 ? -0.630 8.507 -13.333 1.00 70.38 98 GLU A CA 1
ATOM 758 C C . GLU A 1 98 ? 0.040 7.309 -12.640 1.00 70.38 98 GLU A C 1
ATOM 760 O O . GLU A 1 98 ? -0.612 6.530 -11.944 1.00 70.38 98 GLU A O 1
ATOM 765 N N . GLY A 1 99 ? 1.360 7.167 -12.819 1.00 74.12 99 GLY A N 1
ATOM 766 C CA . GLY A 1 99 ? 2.204 6.266 -12.018 1.00 74.12 99 GLY A CA 1
ATOM 767 C C . GLY A 1 99 ? 2.640 4.948 -12.668 1.00 74.12 99 GLY A C 1
ATOM 768 O O . GLY A 1 99 ? 3.503 4.266 -12.121 1.00 74.12 99 GLY A O 1
ATOM 769 N N . PHE A 1 100 ? 2.148 4.623 -13.869 1.00 81.69 100 PHE A N 1
ATOM 770 C CA . PHE A 1 100 ? 2.707 3.525 -14.677 1.00 81.69 100 PHE A CA 1
ATOM 771 C C . PHE A 1 100 ? 4.019 3.901 -15.379 1.00 81.69 100 PHE A C 1
ATOM 773 O O . PHE A 1 100 ? 4.843 3.027 -15.626 1.00 81.69 100 PHE A O 1
ATOM 780 N N . GLY A 1 101 ? 4.227 5.187 -15.688 1.00 83.94 101 GLY A N 1
ATOM 781 C CA . GLY A 1 101 ? 5.440 5.671 -16.363 1.00 83.94 101 GLY A CA 1
ATOM 782 C C . GLY A 1 101 ? 6.708 5.601 -15.507 1.00 83.94 101 GLY A C 1
ATOM 783 O O . GLY A 1 101 ? 7.807 5.603 -16.046 1.00 83.94 101 GLY A O 1
ATOM 784 N N . THR A 1 102 ? 6.564 5.501 -14.183 1.00 85.12 102 THR A N 1
ATOM 785 C CA . THR A 1 102 ? 7.676 5.341 -13.231 1.00 85.12 102 THR A CA 1
ATOM 786 C C . THR A 1 102 ? 7.996 3.873 -12.928 1.00 85.12 102 THR A C 1
ATOM 788 O O . THR A 1 102 ? 8.875 3.598 -12.113 1.00 85.12 102 THR A O 1
ATOM 791 N N . GLN A 1 103 ? 7.279 2.928 -13.548 1.00 90.06 103 GLN A N 1
ATOM 792 C CA . GLN A 1 103 ? 7.473 1.491 -13.351 1.00 90.06 103 GLN A CA 1
ATOM 793 C C . GLN A 1 103 ? 8.406 0.921 -14.418 1.00 90.06 103 GLN A C 1
ATOM 795 O O . GLN A 1 103 ? 8.312 1.266 -15.597 1.00 90.06 103 GLN A O 1
ATOM 800 N N . ASP A 1 104 ? 9.251 -0.021 -14.013 1.00 89.62 104 ASP A N 1
ATOM 801 C CA . ASP A 1 104 ? 9.934 -0.909 -14.946 1.00 89.62 104 ASP A CA 1
ATOM 802 C C . ASP A 1 104 ? 8.945 -1.914 -15.573 1.00 89.62 104 ASP A C 1
ATOM 804 O O . ASP A 1 104 ? 7.770 -2.007 -15.198 1.00 89.62 104 ASP A O 1
ATOM 808 N N . ALA A 1 105 ? 9.410 -2.670 -16.571 1.00 90.81 105 ALA A N 1
ATOM 809 C CA . ALA A 1 105 ? 8.562 -3.617 -17.295 1.00 90.81 105 ALA A CA 1
ATOM 810 C C . ALA A 1 105 ? 7.924 -4.662 -16.360 1.00 90.81 105 ALA A C 1
ATOM 812 O O . ALA A 1 105 ? 6.726 -4.925 -16.470 1.00 90.81 105 ALA A O 1
ATOM 813 N N . ILE A 1 106 ? 8.710 -5.185 -15.414 1.00 90.88 106 ILE A N 1
ATOM 814 C CA . ILE A 1 106 ? 8.292 -6.211 -14.451 1.00 90.88 106 ILE A CA 1
ATOM 815 C C . ILE A 1 106 ? 7.272 -5.641 -13.458 1.00 90.88 106 ILE A C 1
ATOM 817 O O . ILE A 1 106 ? 6.222 -6.239 -13.226 1.00 90.88 106 ILE A O 1
ATOM 821 N N . GLY A 1 107 ? 7.543 -4.472 -12.876 1.00 89.12 107 GLY A N 1
ATOM 822 C CA . GLY A 1 107 ? 6.635 -3.804 -11.950 1.00 89.12 107 GLY A CA 1
ATOM 823 C C . GLY A 1 107 ? 5.300 -3.476 -12.609 1.00 89.12 107 GLY A C 1
ATOM 824 O O . GLY A 1 107 ? 4.246 -3.729 -12.025 1.00 89.12 107 GLY A O 1
ATOM 825 N N . ARG A 1 108 ? 5.325 -2.995 -13.858 1.00 92.50 108 ARG A N 1
ATOM 826 C CA . ARG A 1 108 ? 4.109 -2.730 -14.637 1.00 92.50 108 ARG A CA 1
ATOM 827 C C . ARG A 1 108 ? 3.285 -3.995 -14.869 1.00 92.50 108 ARG A C 1
ATOM 829 O O . ARG A 1 108 ? 2.074 -3.956 -14.668 1.00 92.50 108 ARG A O 1
ATOM 836 N N . GLU A 1 109 ? 3.916 -5.095 -15.276 1.00 93.19 109 GLU A N 1
ATOM 837 C CA . GLU A 1 109 ? 3.240 -6.383 -15.485 1.00 93.19 109 GLU A CA 1
ATOM 838 C C . GLU A 1 109 ? 2.548 -6.862 -14.202 1.00 93.19 109 GLU A C 1
ATOM 840 O O . GLU A 1 109 ? 1.343 -7.114 -14.197 1.00 93.19 109 GLU A O 1
ATOM 845 N N . ARG A 1 110 ? 3.266 -6.843 -13.075 1.00 93.31 110 ARG A N 1
ATOM 846 C CA . ARG A 1 110 ? 2.721 -7.244 -11.770 1.00 93.31 110 ARG A CA 1
ATOM 847 C C . ARG A 1 110 ? 1.541 -6.381 -11.326 1.00 93.31 110 ARG A C 1
ATOM 849 O O . ARG A 1 110 ? 0.567 -6.896 -10.774 1.00 93.31 110 ARG A O 1
ATOM 856 N N . ILE A 1 111 ? 1.592 -5.070 -11.569 1.00 92.50 111 ILE A N 1
ATOM 857 C CA . ILE A 1 111 ? 0.465 -4.175 -11.274 1.00 92.50 111 ILE A CA 1
ATOM 858 C C . ILE A 1 111 ? -0.761 -4.561 -12.115 1.00 92.50 111 ILE A C 1
ATOM 860 O O . ILE A 1 111 ? -1.870 -4.654 -11.580 1.00 92.50 111 ILE A O 1
ATOM 864 N N . LEU A 1 112 ? -0.580 -4.813 -13.415 1.00 91.56 112 LEU A N 1
ATOM 865 C CA . LEU A 1 112 ? -1.671 -5.216 -14.305 1.00 91.56 112 LEU A CA 1
ATOM 866 C C . LEU A 1 112 ? -2.289 -6.556 -13.885 1.00 91.56 112 LEU A C 1
ATOM 868 O O . LEU A 1 112 ? -3.518 -6.682 -13.873 1.00 91.56 112 LEU A O 1
ATOM 872 N N . ASP A 1 113 ? -1.471 -7.519 -13.464 1.00 91.56 113 ASP A N 1
ATOM 873 C CA . ASP A 1 113 ? -1.939 -8.806 -12.946 1.00 91.56 113 ASP A CA 1
ATOM 874 C C . ASP A 1 113 ? -2.797 -8.643 -11.691 1.00 91.56 113 ASP A C 1
ATOM 876 O O . ASP A 1 113 ? -3.880 -9.233 -11.579 1.00 91.56 113 ASP A O 1
ATOM 880 N N . VAL A 1 114 ? -2.364 -7.790 -10.761 1.00 91.00 114 VAL A N 1
ATOM 881 C CA . VAL A 1 114 ? -3.125 -7.480 -9.547 1.00 91.00 114 VAL A CA 1
ATOM 882 C C . VAL A 1 114 ? -4.465 -6.827 -9.890 1.00 91.00 114 VAL A C 1
ATOM 884 O O . VAL A 1 114 ? -5.504 -7.274 -9.392 1.00 91.00 114 VAL A O 1
ATOM 887 N N . ILE A 1 115 ? -4.483 -5.837 -10.787 1.00 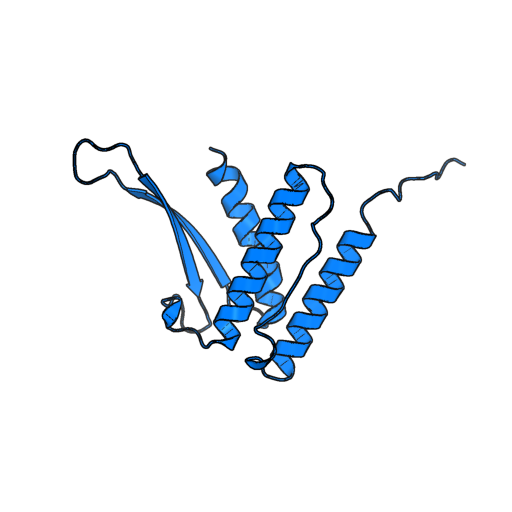89.75 115 ILE A N 1
ATOM 888 C CA . ILE A 1 115 ? -5.719 -5.183 -11.249 1.00 89.75 115 ILE A CA 1
ATOM 889 C C . ILE A 1 115 ? -6.656 -6.200 -11.920 1.00 89.75 115 ILE A C 1
ATOM 891 O O . ILE A 1 115 ? -7.859 -6.229 -11.638 1.00 89.75 115 ILE A O 1
ATOM 895 N N . SER A 1 116 ? -6.121 -7.084 -12.765 1.00 88.81 116 SER A N 1
ATOM 896 C CA . SER A 1 116 ? -6.892 -8.134 -13.437 1.00 88.81 116 SER A CA 1
ATOM 897 C C . SER A 1 116 ? -7.506 -9.123 -12.438 1.00 88.81 116 SER A C 1
ATOM 899 O O . SER A 1 116 ? -8.690 -9.473 -12.545 1.00 88.81 116 SER A O 1
ATOM 901 N N . ALA A 1 117 ? -6.746 -9.520 -11.413 1.00 86.88 117 ALA A N 1
ATOM 902 C CA . ALA A 1 117 ? -7.221 -10.386 -10.339 1.00 86.88 117 ALA A CA 1
ATOM 903 C C . ALA A 1 117 ? -8.350 -9.732 -9.526 1.00 86.88 117 ALA A C 1
ATOM 905 O O . ALA A 1 117 ? -9.355 -10.387 -9.228 1.00 86.88 117 ALA A O 1
ATOM 906 N N . ILE A 1 118 ? -8.228 -8.437 -9.215 1.00 84.12 118 ILE A N 1
ATOM 907 C CA . ILE A 1 118 ? -9.279 -7.666 -8.536 1.00 84.12 118 ILE A CA 1
ATOM 908 C C . ILE A 1 118 ? -10.537 -7.618 -9.403 1.00 84.12 118 ILE A C 1
ATOM 910 O O . ILE A 1 118 ? -11.613 -7.993 -8.934 1.00 84.12 118 ILE A O 1
ATOM 914 N N . ARG A 1 119 ? -10.408 -7.260 -10.686 1.00 83.19 119 ARG A N 1
ATOM 915 C CA . ARG A 1 119 ? -11.527 -7.240 -11.641 1.00 83.19 119 ARG A CA 1
ATOM 916 C C . ARG A 1 119 ? -12.259 -8.583 -11.686 1.00 83.19 119 ARG A C 1
ATOM 918 O O . ARG A 1 119 ? -13.488 -8.616 -11.659 1.00 83.19 119 ARG A O 1
ATOM 925 N N . LYS A 1 120 ? -11.525 -9.702 -11.730 1.00 81.12 120 LYS A N 1
ATOM 926 C CA . LYS A 1 120 ? -12.111 -11.054 -11.738 1.00 81.12 120 LYS A CA 1
ATOM 927 C C . LYS A 1 120 ? -12.872 -11.358 -10.446 1.00 81.12 120 LYS A C 1
ATOM 9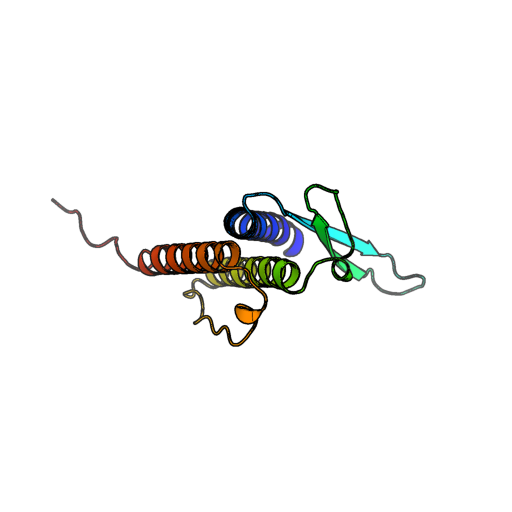29 O O . LYS A 1 120 ? -13.948 -11.945 -10.511 1.00 81.12 120 LYS A O 1
ATOM 934 N N . ARG A 1 121 ? -12.338 -10.959 -9.288 1.00 75.19 121 ARG A N 1
ATOM 935 C CA . ARG A 1 121 ? -12.990 -11.161 -7.984 1.00 75.19 121 ARG A CA 1
ATOM 936 C C . ARG A 1 121 ? -14.275 -10.343 -7.855 1.00 75.19 121 ARG A C 1
ATOM 938 O O . ARG A 1 121 ? -15.262 -10.869 -7.357 1.00 75.19 121 ARG A O 1
ATOM 945 N N . LEU A 1 122 ? -14.278 -9.109 -8.354 1.00 68.62 122 LEU A N 1
ATOM 946 C CA . LEU A 1 122 ? -15.456 -8.238 -8.341 1.00 68.62 122 LEU A CA 1
ATOM 947 C C . LEU A 1 122 ? -16.562 -8.738 -9.277 1.00 68.62 122 LEU A C 1
ATOM 949 O O . LEU A 1 122 ? -17.726 -8.738 -8.900 1.00 68.62 122 LEU A O 1
ATOM 953 N N . ARG A 1 123 ? -16.215 -9.262 -10.459 1.00 65.19 123 ARG A N 1
ATOM 954 C CA . ARG A 1 123 ? -17.206 -9.853 -11.379 1.00 65.19 123 ARG A CA 1
ATOM 955 C C . ARG A 1 123 ? -17.897 -11.104 -10.829 1.00 65.19 123 ARG A C 1
ATOM 957 O O . ARG A 1 123 ? -18.971 -11.440 -11.306 1.00 65.19 123 ARG A O 1
ATOM 964 N N . LYS A 1 124 ? -17.294 -11.799 -9.860 1.00 58.94 124 LYS A N 1
ATOM 965 C CA . LYS A 1 124 ? -17.877 -12.997 -9.231 1.00 58.94 124 LYS A CA 1
ATOM 966 C C . LYS A 1 124 ? -18.838 -12.692 -8.074 1.00 58.94 124 LYS A C 1
ATOM 968 O O . LYS A 1 124 ? -19.371 -13.622 -7.485 1.00 58.94 124 LYS A O 1
ATOM 973 N N . SER A 1 125 ? -19.047 -11.424 -7.723 1.00 52.22 125 SER A N 1
ATOM 974 C CA . SER A 1 125 ? -19.868 -11.026 -6.576 1.00 52.22 125 SER A CA 1
ATOM 975 C C . SER A 1 125 ? -20.670 -9.785 -6.967 1.00 52.22 125 SER A C 1
ATOM 977 O O . SER A 1 125 ? -20.185 -8.675 -6.747 1.00 52.22 125 SER A O 1
ATOM 979 N N . PRO A 1 126 ? -21.816 -9.942 -7.661 1.00 48.72 126 PRO A N 1
ATOM 980 C CA . PRO A 1 126 ? -23.076 -10.284 -6.982 1.00 48.72 126 PRO A CA 1
ATOM 981 C C . PRO A 1 126 ? -24.034 -11.173 -7.819 1.00 48.72 126 PRO A C 1
ATOM 983 O O . PRO A 1 126 ? -24.366 -10.837 -8.952 1.00 48.72 126 PRO A O 1
ATOM 986 N N . GLY A 1 127 ? -24.542 -12.273 -7.245 1.00 51.88 127 GLY A N 1
ATOM 987 C CA . GLY A 1 127 ? -25.745 -12.953 -7.766 1.00 51.88 127 GLY A CA 1
ATOM 988 C C . GLY A 1 127 ? -25.616 -14.400 -8.255 1.00 51.88 127 GLY A C 1
ATOM 989 O O . GLY A 1 127 ? -26.624 -14.966 -8.666 1.00 51.88 127 GLY A O 1
ATOM 990 N N . ASP A 1 128 ? -24.453 -15.051 -8.169 1.00 50.44 128 ASP A N 1
ATOM 991 C CA . ASP A 1 128 ? -24.330 -16.471 -8.550 1.00 50.44 128 ASP A CA 1
ATOM 992 C C . ASP A 1 128 ? -24.764 -17.413 -7.407 1.00 50.44 128 ASP A C 1
ATOM 994 O O . ASP A 1 128 ? -23.986 -18.202 -6.877 1.00 50.44 128 ASP A O 1
ATOM 998 N N . HIS A 1 129 ? -26.003 -17.233 -6.942 1.00 48.44 129 HIS A N 1
ATOM 999 C CA . HIS A 1 129 ? -26.761 -18.171 -6.099 1.00 48.44 129 HIS A CA 1
ATOM 1000 C C . HIS A 1 129 ? -28.157 -18.389 -6.707 1.00 48.44 129 HIS A C 1
ATOM 1002 O O . HIS A 1 129 ? -29.159 -18.479 -6.000 1.00 48.44 129 HIS A O 1
ATOM 1008 N N . SER A 1 130 ? -28.240 -18.467 -8.037 1.00 46.38 130 SER A N 1
ATOM 1009 C CA . SER A 1 130 ? -29.452 -18.944 -8.694 1.00 46.38 130 SER A CA 1
ATOM 1010 C C . SER A 1 130 ? -29.348 -20.452 -8.918 1.00 46.38 130 SER A C 1
ATOM 1012 O O . SER A 1 130 ? -28.614 -20.920 -9.782 1.00 46.38 130 SER A O 1
ATOM 1014 N N . LEU A 1 131 ? -30.116 -21.178 -8.104 1.00 51.72 131 LEU A N 1
ATOM 1015 C CA . LEU A 1 131 ? -30.761 -22.448 -8.439 1.00 51.72 131 LEU A CA 1
ATOM 1016 C C . LEU A 1 131 ? -29.829 -23.626 -8.767 1.00 51.72 131 LEU A C 1
ATOM 1018 O O . LEU A 1 131 ? -29.602 -23.994 -9.917 1.00 51.72 131 LEU A O 1
ATOM 1022 N N . ARG A 1 132 ? -29.436 -24.343 -7.712 1.00 43.75 132 ARG A N 1
ATOM 1023 C CA . ARG A 1 132 ? -29.423 -25.809 -7.763 1.00 43.75 132 ARG A CA 1
ATOM 1024 C C . ARG A 1 132 ? -30.533 -26.345 -6.864 1.00 43.75 132 ARG A C 1
ATOM 1026 O O . ARG A 1 132 ? -30.291 -26.772 -5.743 1.00 43.75 132 ARG A O 1
ATOM 1033 N N . THR A 1 133 ? -31.757 -26.272 -7.372 1.00 60.34 133 THR A N 1
ATOM 1034 C CA . THR A 1 133 ? -32.850 -27.172 -7.002 1.00 60.34 133 THR A CA 1
ATOM 1035 C C . THR A 1 133 ? -33.036 -28.143 -8.153 1.00 60.34 133 THR A C 1
ATOM 1037 O O . THR A 1 133 ? -33.504 -27.730 -9.208 1.00 60.34 133 THR A O 1
ATOM 1040 N N . THR A 1 134 ? -32.592 -29.379 -7.928 1.00 59.22 134 THR A N 1
ATOM 1041 C CA . THR A 1 134 ? -33.181 -30.694 -8.262 1.00 59.22 134 THR A CA 1
ATOM 1042 C C . THR A 1 134 ? -32.072 -31.724 -8.186 1.00 59.22 134 THR A C 1
ATOM 1044 O O . THR A 1 134 ? -31.048 -31.511 -8.876 1.00 59.22 134 THR A O 1
#

Secondary structure (DSSP, 8-state):
-HHHHHHHHHHHHHHHHHHHHHTS--EEEEEEEEE--SSSPPPEEEEEEEEEETTEEE-GGGS-HHHHHHHHHHHHHHHHHHHHHHHTPPPPPPP--SSSTTS-HHHHHHHHHHHHHHHHHHHT-S--------

pLDDT: mean 82.4, std 13.69, range [43.75, 97.62]